Protein AF-A0A7S3HV98-F1 (afdb_monomer_lite)

Sequence (142 aa):
MVTKPSQLRPLWTFFYMINSANAVIFGLYARRRNRFRNDFTYNKYHFGVFMQMGAALGIAAAGKLGKPLIPGLLFLSSVCLVSFPAYLEGLAEVRDEPDRVIDEQGYMRRVGIYFMIAGWGILVFKRRGSIPFLPPKMQRLL

Foldseek 3Di:
DQADFAPCLVVLVVVLVVLLVVLVVQVVLLVVDDPPPPPPLSVQQVQLSVLSNLLSVLSNLLRSHRHSPQLNVLSVQLNVQRNVVSCVSNVVCSPDDDDDPDPPSVVSNVSSVVSSVVSVVVSCVRCVLVDPPRDPVSSPDD

Structure (mmCIF, N/CA/C/O backbone):
data_AF-A0A7S3HV98-F1
#
_entry.id   AF-A0A7S3HV98-F1
#
loop_
_atom_site.group_PDB
_atom_site.id
_atom_site.type_symbol
_atom_site.label_atom_id
_atom_site.label_alt_id
_atom_site.label_comp_id
_atom_site.label_asym_id
_atom_site.label_entity_id
_atom_site.label_seq_id
_atom_site.pdbx_PDB_ins_code
_atom_site.Cartn_x
_atom_site.Cartn_y
_atom_site.Cartn_z
_atom_site.occupancy
_atom_site.B_iso_or_equiv
_atom_site.auth_seq_id
_atom_site.auth_comp_id
_atom_site.auth_asym_id
_atom_site.auth_atom_id
_atom_site.pdbx_PDB_model_num
ATOM 1 N N . MET A 1 1 ? -22.454 -1.382 17.097 1.00 47.25 1 MET A N 1
ATOM 2 C CA . MET A 1 1 ? -21.513 -0.717 18.028 1.00 47.25 1 MET A CA 1
ATOM 3 C C . MET A 1 1 ? -20.812 0.418 17.302 1.00 47.25 1 MET A C 1
ATOM 5 O O . MET A 1 1 ? -20.093 0.155 16.346 1.00 47.25 1 MET A O 1
ATOM 9 N N . VAL A 1 2 ? -21.019 1.664 17.725 1.00 48.41 2 VAL A N 1
ATOM 10 C CA . VAL A 1 2 ? -20.231 2.804 17.234 1.00 48.41 2 VAL A CA 1
ATOM 11 C C . VAL A 1 2 ? -18.907 2.788 17.999 1.00 48.41 2 VAL A C 1
ATOM 13 O O . VAL A 1 2 ? -18.857 3.143 19.173 1.00 48.41 2 VAL A O 1
ATOM 16 N N . THR A 1 3 ? -17.839 2.279 17.384 1.00 58.19 3 THR A N 1
ATOM 17 C CA . THR A 1 3 ? -16.512 2.279 18.014 1.00 58.19 3 THR A CA 1
ATOM 18 C C . THR A 1 3 ? -16.025 3.717 18.150 1.00 58.19 3 THR A C 1
ATOM 20 O O . THR A 1 3 ? -15.938 4.418 17.140 1.00 58.19 3 THR A O 1
ATOM 23 N N . LYS A 1 4 ? -15.685 4.156 19.372 1.00 65.88 4 LYS A N 1
ATOM 24 C CA . LYS A 1 4 ? -15.016 5.449 19.579 1.00 65.88 4 LYS A CA 1
ATOM 25 C C . LYS A 1 4 ? -13.782 5.523 18.660 1.00 65.88 4 LYS A C 1
ATOM 27 O O . LYS A 1 4 ? -13.033 4.542 18.587 1.00 65.88 4 LYS A O 1
ATOM 32 N N . PRO A 1 5 ? -13.589 6.627 17.919 1.00 65.06 5 PRO A N 1
ATOM 33 C CA . PRO A 1 5 ? -12.468 6.755 16.997 1.00 65.06 5 PRO A CA 1
ATOM 34 C C . PRO A 1 5 ? -11.141 6.683 17.762 1.00 65.06 5 PRO A C 1
ATOM 36 O O . PRO A 1 5 ? -11.018 7.251 18.845 1.00 65.06 5 PRO A O 1
ATOM 39 N N . SER A 1 6 ? -10.158 5.965 17.210 1.00 78.19 6 SER A N 1
ATOM 40 C CA . SER A 1 6 ? -8.843 5.842 17.847 1.00 78.19 6 SER A CA 1
ATOM 41 C C . SER A 1 6 ? -8.128 7.192 17.941 1.00 78.19 6 SER A C 1
ATOM 43 O O . SER A 1 6 ? -8.245 8.029 17.044 1.00 78.19 6 SER A O 1
ATOM 45 N N . GLN A 1 7 ? -7.306 7.363 18.977 1.00 85.31 7 GLN A N 1
ATOM 46 C CA . GLN A 1 7 ? -6.387 8.503 19.087 1.00 85.31 7 GLN A CA 1
ATOM 47 C C . GLN A 1 7 ? -5.360 8.536 17.942 1.00 85.31 7 GLN A C 1
ATOM 49 O O . GLN A 1 7 ? -4.870 9.597 17.580 1.00 85.31 7 GLN A O 1
ATOM 54 N N . LEU A 1 8 ? -5.087 7.386 17.315 1.00 86.62 8 LEU A N 1
ATOM 55 C CA . LEU A 1 8 ? -4.181 7.260 16.171 1.00 86.62 8 LEU A CA 1
ATOM 56 C C . LEU A 1 8 ? -4.822 7.666 14.837 1.00 86.62 8 LEU A C 1
ATOM 58 O O . LEU A 1 8 ? -4.164 7.617 13.801 1.00 86.62 8 LEU A O 1
ATOM 62 N N . ARG A 1 9 ? -6.105 8.046 14.813 1.00 86.69 9 ARG A N 1
ATOM 63 C CA . ARG A 1 9 ? -6.804 8.406 13.574 1.00 86.69 9 ARG A CA 1
ATOM 64 C C . ARG A 1 9 ? -6.086 9.494 12.756 1.00 86.69 9 ARG A C 1
ATOM 66 O O . ARG A 1 9 ? -6.011 9.297 11.546 1.00 86.69 9 ARG A O 1
ATOM 73 N N . PRO A 1 10 ? -5.535 10.581 13.335 1.00 90.38 10 PRO A N 1
ATOM 74 C CA . PRO A 1 10 ? -4.783 11.575 12.564 1.00 90.38 10 PRO A CA 1
ATOM 75 C C . PRO A 1 10 ? -3.575 10.972 11.836 1.00 90.38 10 PRO A C 1
ATOM 77 O O . PRO A 1 10 ? -3.381 11.238 10.653 1.00 90.38 10 PRO A O 1
ATOM 80 N N . LEU A 1 11 ? -2.830 10.085 12.504 1.00 91.19 11 LEU A N 1
ATOM 81 C CA . LEU A 1 11 ? -1.691 9.375 11.919 1.00 91.19 11 LEU A CA 1
ATOM 82 C C . LEU A 1 11 ? -2.120 8.487 10.738 1.00 91.19 11 LEU A C 1
ATOM 84 O O . LEU A 1 11 ? -1.508 8.520 9.674 1.00 91.19 11 LEU A O 1
ATOM 88 N N . TRP A 1 12 ? -3.209 7.727 10.884 1.00 90.69 12 TRP A N 1
ATOM 89 C CA . TRP A 1 12 ? -3.725 6.896 9.789 1.00 90.69 12 TRP A CA 1
ATOM 90 C C . TRP A 1 12 ? -4.274 7.721 8.624 1.00 90.69 12 TRP A C 1
ATOM 92 O O . TRP A 1 12 ? -4.123 7.317 7.475 1.00 90.69 12 TRP A O 1
ATOM 102 N N . THR A 1 13 ? -4.873 8.884 8.894 1.00 89.62 13 THR A N 1
ATOM 103 C CA . THR A 1 13 ? -5.283 9.830 7.846 1.00 89.62 13 THR A CA 1
ATOM 104 C C . THR A 1 13 ? -4.072 10.347 7.075 1.00 89.62 13 THR A C 1
ATOM 106 O O . THR A 1 13 ? -4.107 10.373 5.848 1.00 89.62 13 THR A O 1
ATOM 109 N N . PHE A 1 14 ? -2.988 10.698 7.770 1.00 92.31 14 PHE A N 1
ATOM 110 C CA . PHE A 1 14 ? -1.737 11.110 7.139 1.00 92.31 14 PHE A CA 1
ATOM 111 C C . PHE A 1 14 ? -1.168 10.009 6.232 1.00 92.31 14 PHE A C 1
ATOM 113 O O . PHE A 1 14 ? -0.892 10.262 5.059 1.00 92.31 14 PHE A O 1
ATOM 120 N N . PHE A 1 15 ? -1.093 8.765 6.722 1.00 92.94 15 PHE A N 1
ATOM 121 C CA . PHE A 1 15 ? -0.653 7.633 5.902 1.00 92.94 15 PHE A CA 1
ATOM 122 C C . PHE A 1 15 ? -1.562 7.383 4.700 1.00 92.94 15 PHE A C 1
ATOM 124 O O . PHE A 1 15 ? -1.065 7.149 3.603 1.00 92.94 15 PHE A O 1
ATOM 131 N N . TYR A 1 16 ? -2.882 7.472 4.870 1.00 93.12 16 TYR A N 1
ATOM 132 C CA . TYR A 1 16 ? -3.828 7.388 3.759 1.00 93.12 16 TYR A CA 1
ATOM 133 C C . TYR A 1 16 ? -3.554 8.459 2.696 1.00 93.12 16 TYR A C 1
ATOM 135 O O . TYR A 1 16 ? -3.511 8.135 1.508 1.00 93.12 16 TYR A O 1
ATOM 143 N N . MET A 1 17 ? -3.355 9.713 3.108 1.00 92.94 17 MET A N 1
ATOM 144 C CA . MET A 1 17 ? -3.128 10.829 2.190 1.00 92.94 17 MET A CA 1
ATOM 145 C C . MET A 1 17 ? -1.837 10.654 1.397 1.00 92.94 17 MET A C 1
ATOM 147 O O . MET A 1 17 ? -1.874 10.735 0.172 1.00 92.94 17 MET A O 1
ATOM 151 N N . ILE A 1 18 ? -0.722 10.352 2.069 1.00 94.06 18 ILE A N 1
ATOM 152 C CA . ILE A 1 18 ? 0.559 10.113 1.392 1.00 94.06 18 ILE A CA 1
ATOM 153 C C . ILE A 1 18 ? 0.462 8.910 0.459 1.00 94.06 18 I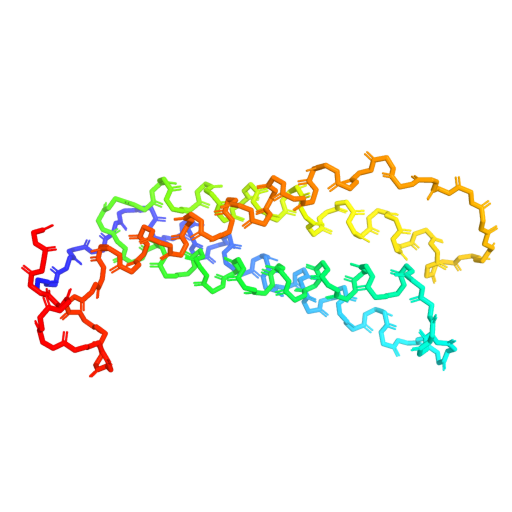LE A C 1
ATOM 155 O O . ILE A 1 18 ? 0.894 8.983 -0.689 1.00 94.06 18 ILE A O 1
ATOM 159 N N . ASN A 1 19 ? -0.141 7.812 0.919 1.00 92.75 19 ASN A N 1
ATOM 160 C CA . ASN A 1 19 ? -0.262 6.605 0.110 1.00 92.75 19 ASN A CA 1
ATOM 161 C C . ASN A 1 19 ? -1.115 6.842 -1.148 1.00 92.75 19 ASN A C 1
ATOM 163 O O . ASN A 1 19 ? -0.770 6.372 -2.230 1.00 92.75 19 ASN A O 1
ATOM 167 N N . SER A 1 20 ? -2.193 7.620 -1.019 1.00 91.00 20 SER A N 1
ATOM 168 C CA . SER A 1 20 ? -3.061 7.997 -2.141 1.00 91.00 20 SER A CA 1
ATOM 169 C C . SER A 1 20 ? -2.362 8.949 -3.108 1.00 91.00 20 SER A C 1
ATOM 171 O O . SER A 1 20 ? -2.426 8.743 -4.316 1.00 91.00 20 SER A O 1
ATOM 173 N N . ALA A 1 21 ? -1.663 9.965 -2.590 1.00 92.06 21 ALA A N 1
ATOM 174 C CA . ALA A 1 21 ? -0.906 10.908 -3.406 1.00 92.06 21 ALA A CA 1
ATOM 175 C C . ALA A 1 21 ? 0.173 10.187 -4.225 1.00 92.06 21 ALA A C 1
ATOM 177 O O . ALA A 1 21 ? 0.250 10.386 -5.435 1.00 92.06 21 ALA A O 1
ATOM 178 N N . ASN A 1 22 ? 0.932 9.283 -3.597 1.00 91.69 22 ASN A N 1
ATOM 179 C CA . ASN A 1 22 ? 1.939 8.475 -4.282 1.00 91.69 22 ASN A CA 1
ATOM 180 C C . ASN A 1 22 ? 1.321 7.612 -5.387 1.00 91.69 22 ASN A C 1
ATOM 182 O O . ASN A 1 22 ? 1.807 7.640 -6.515 1.00 91.69 22 ASN A O 1
ATOM 186 N N . ALA A 1 23 ? 0.224 6.902 -5.102 1.00 91.38 23 ALA A N 1
ATOM 187 C CA . ALA A 1 23 ? -0.447 6.076 -6.105 1.00 91.38 23 ALA A CA 1
ATOM 188 C C . ALA A 1 23 ? -0.927 6.902 -7.313 1.00 91.38 23 ALA A C 1
ATOM 190 O O . ALA A 1 23 ? -0.773 6.472 -8.455 1.00 91.38 23 ALA A O 1
ATOM 191 N N . VAL A 1 24 ? -1.461 8.108 -7.080 1.00 90.12 24 VAL A N 1
ATOM 192 C CA . VAL A 1 24 ? -1.882 9.022 -8.155 1.00 90.12 24 VAL A CA 1
ATOM 193 C C . VAL A 1 24 ? -0.685 9.517 -8.963 1.00 90.12 24 VAL A C 1
ATOM 195 O O . VAL A 1 24 ? -0.729 9.463 -10.190 1.00 90.12 24 VAL A O 1
ATOM 198 N N . ILE A 1 25 ? 0.388 9.968 -8.306 1.00 89.00 25 ILE A N 1
ATOM 199 C CA . ILE A 1 25 ? 1.595 10.465 -8.983 1.00 89.00 25 ILE A CA 1
ATOM 200 C C . ILE A 1 25 ? 2.196 9.370 -9.869 1.00 89.00 25 ILE A C 1
ATOM 202 O O . ILE A 1 25 ? 2.414 9.601 -11.058 1.00 89.00 25 ILE A O 1
ATOM 206 N N . PHE A 1 26 ? 2.404 8.170 -9.324 1.00 88.44 26 PHE A N 1
ATOM 207 C CA . PHE A 1 26 ? 2.962 7.044 -10.073 1.00 88.44 26 PHE A CA 1
ATOM 208 C C . PHE A 1 26 ? 2.018 6.569 -11.187 1.00 88.44 26 PHE A C 1
ATOM 210 O O . PHE A 1 26 ? 2.446 6.374 -12.324 1.00 88.44 26 PHE A O 1
ATOM 217 N N . GLY A 1 27 ? 0.710 6.498 -10.925 1.00 85.44 27 GLY A N 1
ATOM 218 C CA . GLY A 1 27 ? -0.283 6.178 -11.951 1.00 85.44 27 GLY A CA 1
ATOM 219 C C . GLY A 1 27 ? -0.294 7.170 -13.122 1.00 85.44 27 GLY A C 1
ATOM 220 O O . GLY A 1 27 ? -0.358 6.758 -14.281 1.00 85.44 27 GLY A O 1
ATOM 221 N N . LEU A 1 28 ? -0.191 8.475 -12.843 1.00 84.38 28 LEU A N 1
ATOM 222 C CA . LEU A 1 28 ? -0.112 9.519 -13.872 1.00 84.38 28 LEU A CA 1
ATOM 223 C C . LEU A 1 28 ? 1.228 9.510 -14.614 1.00 84.38 28 LEU A C 1
ATOM 225 O O . LEU A 1 28 ? 1.253 9.774 -15.817 1.00 84.38 28 LEU A O 1
ATOM 229 N N . TYR A 1 29 ? 2.326 9.204 -13.923 1.00 80.88 29 TYR A N 1
ATOM 230 C CA . TYR A 1 29 ? 3.654 9.121 -14.523 1.00 80.88 29 TYR A CA 1
ATOM 231 C C . TYR A 1 29 ? 3.713 8.030 -15.598 1.00 80.88 29 TYR A C 1
ATOM 233 O O . TYR A 1 29 ? 4.087 8.312 -16.738 1.00 80.88 29 TYR A O 1
ATOM 241 N N . ALA A 1 30 ? 3.227 6.823 -15.292 1.00 72.75 30 ALA A N 1
ATOM 242 C CA . ALA A 1 30 ? 3.181 5.728 -16.264 1.00 72.75 30 ALA A CA 1
ATOM 243 C C . ALA A 1 30 ? 2.230 5.987 -17.447 1.00 72.75 30 ALA A C 1
ATOM 245 O O . ALA A 1 30 ? 2.442 5.455 -18.535 1.00 72.75 30 ALA A O 1
ATOM 246 N N . ARG A 1 31 ? 1.219 6.854 -17.287 1.00 70.25 31 ARG A N 1
ATOM 247 C CA . ARG A 1 31 ? 0.287 7.216 -18.371 1.00 70.25 31 ARG A CA 1
ATOM 248 C C . ARG A 1 31 ? 0.954 7.980 -19.522 1.00 70.25 31 ARG A C 1
ATOM 250 O O . ARG A 1 31 ? 0.421 7.973 -20.626 1.00 70.25 31 ARG A O 1
ATOM 257 N N . ARG A 1 32 ? 2.100 8.641 -19.305 1.00 65.12 32 ARG A N 1
ATOM 258 C CA . ARG A 1 32 ? 2.786 9.439 -20.347 1.00 65.12 32 ARG A CA 1
ATOM 259 C C . ARG A 1 32 ? 3.436 8.604 -21.456 1.00 65.12 32 ARG A C 1
ATOM 261 O O . ARG A 1 32 ? 3.982 9.169 -22.399 1.00 65.12 32 ARG A O 1
ATOM 268 N N . ARG A 1 33 ? 3.396 7.277 -21.358 1.00 62.34 33 ARG A N 1
ATOM 269 C CA . ARG A 1 33 ? 4.103 6.364 -22.249 1.00 62.34 33 ARG A CA 1
ATOM 270 C C . ARG A 1 33 ? 3.104 5.569 -23.115 1.00 62.34 33 ARG A C 1
ATOM 272 O O . ARG A 1 33 ? 2.268 4.832 -22.608 1.00 62.34 33 ARG A O 1
ATOM 279 N N . ASN A 1 34 ? 3.201 5.711 -24.443 1.00 54.00 34 ASN A N 1
ATOM 280 C CA . ASN A 1 34 ? 2.189 5.234 -25.407 1.00 54.00 34 ASN A CA 1
ATOM 281 C C . ASN A 1 34 ? 2.373 3.782 -25.918 1.00 54.00 34 ASN A C 1
ATOM 283 O O . ASN A 1 34 ? 1.495 3.287 -26.621 1.00 54.00 34 ASN A O 1
ATOM 287 N N . ARG A 1 35 ? 3.478 3.080 -25.607 1.00 56.16 35 ARG A N 1
ATOM 288 C CA . ARG A 1 35 ? 3.843 1.782 -26.238 1.00 56.16 35 ARG A CA 1
ATOM 289 C C . ARG A 1 35 ? 3.603 0.502 -25.401 1.00 56.16 35 ARG A C 1
ATOM 291 O O . ARG A 1 35 ? 4.031 -0.567 -25.807 1.00 56.16 35 ARG A O 1
ATOM 298 N N . PHE A 1 36 ? 2.875 0.556 -24.285 1.00 56.31 36 PHE A N 1
ATOM 299 C CA . PHE A 1 36 ? 2.983 -0.472 -23.226 1.00 56.31 36 PHE A CA 1
ATOM 300 C C . PHE A 1 36 ? 1.914 -1.562 -23.168 1.00 56.31 36 PHE A C 1
ATOM 302 O O . PHE A 1 36 ? 1.952 -2.410 -22.279 1.00 56.31 36 PHE A O 1
ATOM 309 N N . ARG A 1 37 ? 0.941 -1.566 -24.081 1.00 53.38 37 ARG A N 1
ATOM 310 C CA . ARG A 1 37 ? -0.270 -2.391 -23.927 1.00 53.38 37 ARG A CA 1
ATOM 311 C C . ARG A 1 37 ? 0.003 -3.902 -23.777 1.00 53.38 37 ARG A C 1
ATOM 313 O O . ARG A 1 37 ? -0.846 -4.594 -23.227 1.00 53.38 37 ARG A O 1
ATOM 320 N N . ASN A 1 38 ? 1.174 -4.383 -24.205 1.00 56.78 38 ASN A N 1
ATOM 321 C CA . ASN A 1 38 ? 1.559 -5.796 -24.148 1.00 56.78 38 ASN A CA 1
ATOM 322 C C . ASN A 1 38 ? 2.793 -6.086 -23.271 1.00 56.78 38 ASN A C 1
ATOM 324 O O . ASN A 1 38 ? 3.276 -7.214 -23.290 1.00 56.78 38 ASN A O 1
ATOM 328 N N . ASP A 1 39 ? 3.309 -5.108 -22.519 1.00 66.06 39 ASP A N 1
ATOM 329 C CA . ASP A 1 39 ? 4.572 -5.269 -21.792 1.00 66.06 39 ASP A CA 1
ATOM 330 C C . ASP A 1 39 ? 4.360 -5.763 -20.348 1.00 66.06 39 ASP A C 1
ATOM 332 O O . ASP A 1 39 ? 3.507 -5.260 -19.603 1.00 66.06 39 ASP A O 1
ATOM 336 N N . PHE A 1 40 ? 5.124 -6.775 -19.935 1.00 67.44 40 PHE A N 1
ATOM 337 C CA . PHE A 1 40 ? 4.942 -7.452 -18.648 1.00 67.44 40 PHE A CA 1
ATOM 338 C C . PHE A 1 40 ? 5.254 -6.525 -17.470 1.00 67.44 40 PHE A C 1
ATOM 340 O O . PHE A 1 40 ? 4.522 -6.509 -16.474 1.00 67.44 40 PHE A O 1
ATOM 347 N N . THR A 1 41 ? 6.283 -5.691 -17.590 1.00 69.00 41 THR A N 1
ATOM 348 C CA . THR A 1 41 ? 6.664 -4.778 -16.512 1.00 69.00 41 THR A CA 1
ATOM 349 C C . THR A 1 41 ? 5.706 -3.601 -16.362 1.00 69.00 41 THR A C 1
ATOM 351 O O . THR A 1 41 ? 5.434 -3.158 -15.245 1.00 69.00 41 THR A O 1
ATOM 354 N N . TYR A 1 42 ? 5.081 -3.144 -17.446 1.00 69.94 42 TYR A N 1
ATOM 355 C CA . TYR A 1 42 ? 3.994 -2.171 -17.347 1.00 69.94 42 TYR A CA 1
ATOM 356 C C . TYR A 1 42 ? 2.805 -2.720 -16.561 1.00 69.94 42 TYR A C 1
ATOM 358 O O . TYR A 1 42 ? 2.273 -2.049 -15.672 1.00 69.94 42 TYR A O 1
ATOM 366 N N . ASN A 1 43 ? 2.437 -3.975 -16.827 1.00 76.50 43 ASN A N 1
ATOM 367 C CA . ASN A 1 43 ? 1.393 -4.659 -16.072 1.00 76.50 43 ASN A CA 1
ATOM 368 C C . ASN A 1 43 ? 1.780 -4.809 -14.596 1.00 76.50 43 ASN A C 1
ATOM 370 O O . ASN A 1 43 ? 0.958 -4.544 -13.719 1.00 76.50 43 ASN A O 1
ATOM 374 N N . LYS A 1 44 ? 3.042 -5.146 -14.301 1.00 79.44 44 LYS A N 1
ATOM 375 C CA . LYS A 1 44 ? 3.588 -5.171 -12.935 1.00 79.44 44 LYS A CA 1
ATOM 376 C C . LYS A 1 44 ? 3.485 -3.808 -12.245 1.00 79.44 44 LYS A C 1
ATOM 378 O O . LYS A 1 44 ? 3.059 -3.759 -11.092 1.00 79.44 44 LYS A O 1
ATOM 383 N N . TYR A 1 45 ? 3.847 -2.726 -12.932 1.00 84.69 45 TYR A N 1
ATOM 384 C CA . TYR A 1 45 ? 3.818 -1.364 -12.401 1.00 84.69 45 TYR A CA 1
ATOM 385 C C . TYR A 1 45 ? 2.394 -0.920 -12.063 1.00 84.69 45 TYR A C 1
ATOM 387 O O . TYR A 1 45 ? 2.113 -0.523 -10.931 1.00 84.69 45 TYR A O 1
ATOM 395 N N . HIS A 1 46 ? 1.467 -1.045 -13.016 1.00 86.50 46 HIS A N 1
ATOM 396 C CA . HIS A 1 46 ? 0.068 -0.685 -12.791 1.00 86.50 46 HIS A CA 1
ATOM 397 C C . HIS A 1 46 ? -0.595 -1.575 -11.748 1.00 86.50 46 HIS A C 1
ATOM 399 O O . HIS A 1 46 ? -1.367 -1.072 -10.935 1.00 86.50 46 HIS A O 1
ATOM 405 N N . PHE A 1 47 ? -0.251 -2.863 -11.701 1.00 87.50 47 PHE A N 1
ATOM 406 C CA . PHE A 1 47 ? -0.673 -3.735 -10.611 1.00 87.50 47 PHE A CA 1
ATOM 407 C C . PHE A 1 47 ? -0.208 -3.194 -9.251 1.00 87.50 47 PHE A C 1
ATOM 409 O O . PHE A 1 47 ? -1.008 -3.112 -8.321 1.00 87.50 47 PHE A O 1
ATOM 416 N N . GLY A 1 48 ? 1.042 -2.728 -9.149 1.00 90.38 48 GLY A N 1
ATOM 417 C CA . GLY A 1 48 ? 1.552 -2.025 -7.970 1.00 90.38 48 GLY A CA 1
ATOM 418 C C . GLY A 1 48 ? 0.714 -0.801 -7.581 1.00 90.38 48 GLY A C 1
ATOM 419 O O . GLY A 1 48 ? 0.357 -0.668 -6.406 1.00 90.38 48 GLY A O 1
ATOM 420 N N . VAL A 1 49 ? 0.331 0.031 -8.559 1.00 90.81 49 VAL A N 1
ATOM 421 C CA . VAL A 1 49 ? -0.555 1.198 -8.361 1.00 90.81 49 VAL A CA 1
ATOM 422 C C . VAL A 1 49 ? -1.927 0.780 -7.839 1.00 90.81 49 VAL A C 1
ATOM 424 O O . VAL A 1 49 ? -2.383 1.308 -6.822 1.00 90.81 49 VAL A O 1
ATOM 427 N N . PHE A 1 50 ? -2.574 -0.199 -8.474 1.00 91.50 50 PHE A N 1
ATOM 428 C CA . PHE A 1 50 ? -3.884 -0.691 -8.043 1.00 91.50 50 PHE A CA 1
ATOM 429 C C . PHE A 1 50 ? -3.845 -1.245 -6.615 1.00 91.50 50 PHE A C 1
ATOM 431 O O . PHE A 1 50 ? -4.713 -0.929 -5.798 1.00 91.50 50 PHE A O 1
ATOM 438 N N . MET A 1 51 ? -2.805 -2.011 -6.287 1.00 93.75 51 MET A N 1
ATOM 439 C CA . MET A 1 51 ? -2.595 -2.550 -4.944 1.00 93.75 51 MET A CA 1
ATOM 440 C C . MET A 1 51 ? -2.357 -1.438 -3.915 1.00 93.75 51 MET A C 1
ATOM 442 O O . MET A 1 51 ? -2.912 -1.491 -2.816 1.00 93.75 51 MET A O 1
ATOM 446 N N . GLN A 1 52 ? -1.617 -0.382 -4.277 1.00 94.94 52 GLN A N 1
ATOM 447 C CA . GLN A 1 52 ? -1.395 0.766 -3.397 1.00 94.94 52 GLN A CA 1
ATOM 448 C C . GLN A 1 52 ? -2.700 1.516 -3.104 1.00 94.94 52 GLN A C 1
ATOM 450 O O . GLN A 1 52 ? -2.954 1.878 -1.952 1.00 94.94 52 GLN A O 1
ATOM 455 N N . MET A 1 53 ? -3.554 1.705 -4.116 1.00 93.69 53 MET A N 1
ATOM 456 C CA . MET A 1 53 ? -4.881 2.310 -3.948 1.00 93.69 53 MET A CA 1
ATOM 457 C C . MET A 1 53 ? -5.782 1.452 -3.049 1.00 93.69 53 MET A C 1
ATOM 459 O O . MET A 1 53 ? -6.425 1.976 -2.137 1.00 93.69 53 MET A O 1
ATOM 463 N N . GLY A 1 54 ? -5.784 0.129 -3.246 1.00 93.31 54 GLY A N 1
ATOM 464 C CA . GLY A 1 54 ? -6.498 -0.810 -2.378 1.00 93.31 54 GLY A CA 1
ATOM 465 C C . GLY A 1 54 ? -6.037 -0.725 -0.919 1.00 93.31 54 GLY A C 1
ATOM 466 O O . GLY A 1 54 ? -6.863 -0.634 -0.005 1.00 93.31 54 GLY A O 1
ATOM 467 N N . ALA A 1 55 ? -4.723 -0.664 -0.691 1.00 94.81 55 ALA A N 1
ATOM 468 C CA . ALA A 1 55 ? -4.148 -0.480 0.637 1.00 94.81 55 ALA A CA 1
ATOM 469 C C . ALA A 1 55 ? -4.488 0.892 1.247 1.00 94.81 55 ALA A C 1
ATOM 471 O O . ALA A 1 55 ? -4.761 0.969 2.442 1.00 94.81 55 ALA A O 1
ATOM 472 N N . ALA A 1 56 ? -4.546 1.971 0.455 1.00 93.62 56 ALA A N 1
ATOM 473 C CA . ALA A 1 56 ? -4.942 3.298 0.935 1.00 93.62 56 ALA A CA 1
ATOM 474 C C . ALA A 1 56 ? -6.372 3.297 1.500 1.00 93.62 56 ALA A C 1
ATOM 476 O O . ALA A 1 56 ? -6.600 3.773 2.617 1.00 93.62 56 ALA A O 1
ATOM 477 N N . LEU A 1 57 ? -7.322 2.689 0.782 1.00 92.56 57 LEU A N 1
ATOM 478 C CA . LEU A 1 57 ? -8.694 2.512 1.270 1.00 92.56 57 LEU A CA 1
ATOM 479 C C . LEU A 1 57 ? -8.727 1.695 2.569 1.00 92.56 57 LEU A C 1
ATOM 481 O O . LEU A 1 57 ? -9.426 2.058 3.521 1.00 92.56 57 LEU A O 1
ATOM 485 N N . GLY A 1 58 ? -7.923 0.632 2.632 1.00 91.62 58 GLY A N 1
ATOM 486 C CA . GLY A 1 58 ? -7.736 -0.184 3.826 1.00 91.62 58 GLY A CA 1
ATOM 487 C C . GLY A 1 58 ? -7.212 0.608 5.029 1.00 91.62 58 GLY A C 1
ATOM 488 O O . GLY A 1 58 ? -7.770 0.506 6.122 1.00 91.62 58 GLY A O 1
ATOM 489 N N . ILE A 1 59 ? -6.200 1.459 4.836 1.00 92.94 59 ILE A N 1
ATOM 490 C CA . ILE A 1 59 ? -5.613 2.327 5.872 1.00 92.94 59 ILE A CA 1
ATOM 491 C C . ILE A 1 59 ? -6.647 3.329 6.401 1.00 92.94 59 ILE A C 1
ATOM 493 O O . ILE A 1 59 ? -6.842 3.447 7.617 1.00 92.94 59 ILE A O 1
ATOM 497 N N . ALA A 1 60 ? -7.369 4.008 5.505 1.00 91.19 60 ALA A N 1
ATOM 498 C CA . ALA A 1 60 ? -8.427 4.942 5.886 1.00 91.19 60 ALA A CA 1
ATOM 499 C C . ALA A 1 60 ? -9.542 4.242 6.678 1.00 91.19 60 ALA A C 1
ATOM 501 O O . ALA A 1 60 ? -10.076 4.776 7.659 1.00 91.19 60 ALA A O 1
ATOM 502 N N . ALA A 1 61 ? -9.894 3.019 6.276 1.00 89.38 61 ALA A N 1
ATOM 503 C CA . ALA A 1 61 ? -10.842 2.199 7.003 1.00 89.38 61 ALA A CA 1
ATOM 504 C C . ALA A 1 61 ? -10.286 1.785 8.374 1.00 89.38 61 ALA A C 1
ATOM 506 O O . ALA A 1 61 ? -10.990 1.962 9.371 1.00 89.38 61 ALA A O 1
ATOM 507 N N . ALA A 1 62 ? -9.039 1.319 8.461 1.00 89.44 62 ALA A N 1
ATOM 508 C CA . ALA A 1 62 ? -8.392 0.914 9.706 1.00 89.44 62 ALA A CA 1
ATOM 509 C C . ALA A 1 62 ? -8.401 2.040 10.748 1.00 89.44 62 ALA A C 1
ATOM 511 O O . ALA A 1 62 ? -8.778 1.793 11.892 1.00 89.44 62 ALA A O 1
ATOM 512 N N . GLY A 1 63 ? -8.122 3.286 10.348 1.00 86.62 63 GLY A N 1
ATOM 513 C CA . GLY A 1 63 ? -8.083 4.448 11.247 1.00 86.62 63 GLY A CA 1
ATOM 514 C C . GLY A 1 63 ? -9.385 4.747 12.007 1.00 86.62 63 GLY A C 1
ATOM 515 O O . GLY A 1 63 ? -9.339 5.365 13.073 1.00 86.62 63 GLY A O 1
ATOM 516 N N . LYS A 1 64 ? -10.547 4.277 11.520 1.00 85.44 64 LYS A N 1
ATOM 517 C CA . LYS A 1 64 ? -11.835 4.408 12.243 1.00 85.44 64 LYS A CA 1
ATOM 518 C C . LYS A 1 64 ? -12.160 3.226 13.170 1.00 85.44 64 LYS A C 1
ATOM 520 O O . LYS A 1 64 ? -13.265 3.158 13.694 1.00 85.44 64 LYS A O 1
ATOM 525 N N . LEU A 1 65 ? -11.253 2.264 13.346 1.00 84.75 65 LEU A N 1
ATOM 526 C CA . LEU A 1 65 ? -11.385 1.211 14.359 1.00 84.75 65 LEU A CA 1
ATOM 527 C C . LEU A 1 65 ? -10.843 1.684 15.710 1.00 84.75 65 LEU A C 1
ATOM 529 O O . LEU A 1 65 ? -9.915 2.485 15.755 1.00 84.75 65 LEU A O 1
ATOM 533 N N . GLY A 1 66 ? -11.352 1.116 16.808 1.00 82.88 66 GLY A N 1
ATOM 534 C CA . GLY A 1 66 ? -10.787 1.356 18.143 1.00 82.88 66 GLY A CA 1
ATOM 535 C C . GLY A 1 66 ? -9.357 0.815 18.302 1.00 82.88 66 GLY A C 1
ATOM 536 O O . GLY A 1 66 ? -8.542 1.421 18.986 1.00 82.88 66 GLY A O 1
ATOM 537 N N . LYS A 1 67 ? -9.027 -0.294 17.620 1.00 85.44 67 LYS A N 1
ATOM 538 C CA . LYS A 1 67 ? -7.677 -0.891 17.567 1.00 85.44 67 LYS A CA 1
ATOM 539 C C . LYS A 1 67 ? -7.188 -0.957 16.110 1.00 85.44 67 LYS A C 1
ATOM 541 O O . LYS A 1 67 ? -7.370 -2.003 15.474 1.00 85.44 67 LYS A O 1
ATOM 546 N N . PRO A 1 68 ? -6.631 0.143 15.569 1.00 88.50 68 PRO A N 1
ATOM 547 C CA . PRO A 1 68 ? -6.305 0.274 14.146 1.00 88.50 68 PRO A CA 1
ATOM 548 C C . PRO A 1 68 ? -4.938 -0.317 13.765 1.00 88.50 68 PRO A C 1
ATOM 550 O O . PRO A 1 68 ? -4.684 -0.525 12.585 1.00 88.50 68 PRO A O 1
ATOM 553 N N . LEU A 1 69 ? -4.072 -0.597 14.747 1.00 90.75 69 LEU A N 1
ATOM 554 C CA . LEU A 1 69 ? -2.650 -0.870 14.525 1.00 90.75 69 LEU A CA 1
ATOM 555 C C . LEU A 1 69 ? -2.391 -2.091 13.637 1.00 90.75 69 LEU A C 1
ATOM 557 O O . LEU A 1 69 ? -1.727 -1.969 12.619 1.00 90.75 69 LEU A O 1
ATOM 561 N N . ILE A 1 70 ? -2.974 -3.242 13.979 1.00 90.94 70 ILE A N 1
ATOM 562 C CA . ILE A 1 70 ? -2.787 -4.492 13.226 1.00 90.94 70 ILE A CA 1
ATOM 563 C C . ILE A 1 70 ? -3.241 -4.355 11.760 1.00 90.94 70 ILE A C 1
ATOM 565 O O . ILE A 1 70 ? -2.414 -4.571 10.878 1.00 90.94 70 ILE A O 1
ATOM 569 N N . PRO A 1 71 ? -4.502 -3.978 11.450 1.00 91.12 71 PRO A N 1
ATOM 570 C CA . PRO A 1 71 ? -4.911 -3.843 10.053 1.00 91.12 71 PRO A CA 1
ATOM 571 C C . PRO A 1 71 ? -4.129 -2.741 9.329 1.00 91.12 71 PRO A C 1
ATOM 573 O O . PRO A 1 71 ? -3.775 -2.920 8.171 1.00 91.12 71 PRO A O 1
ATOM 576 N N . GLY A 1 72 ? -3.808 -1.634 10.006 1.00 91.12 72 GLY A N 1
ATOM 577 C CA . GLY A 1 72 ? -3.013 -0.557 9.422 1.00 91.12 72 GLY A CA 1
ATOM 578 C C . GLY A 1 72 ? -1.599 -0.995 9.028 1.00 91.12 72 GLY A C 1
ATOM 579 O O . GLY A 1 72 ? -1.171 -0.708 7.914 1.00 91.12 72 GLY A O 1
ATOM 580 N N . LEU A 1 73 ? -0.903 -1.744 9.892 1.00 94.31 73 LEU A N 1
ATOM 581 C CA . LEU A 1 73 ? 0.420 -2.296 9.586 1.00 94.31 73 LEU A CA 1
ATOM 582 C C . LEU A 1 73 ? 0.369 -3.293 8.429 1.00 94.31 73 LEU A C 1
ATOM 584 O O . LEU A 1 73 ? 1.217 -3.221 7.554 1.00 94.31 73 LEU A O 1
ATOM 588 N N . LEU A 1 74 ? -0.646 -4.157 8.362 1.00 95.44 74 LEU A N 1
ATOM 589 C CA . LEU A 1 74 ? -0.801 -5.103 7.251 1.00 95.44 74 LEU A CA 1
ATOM 590 C C . LEU A 1 74 ? -0.966 -4.394 5.899 1.00 95.44 74 LEU A C 1
ATOM 592 O O . LEU A 1 74 ? -0.356 -4.799 4.909 1.00 95.44 74 LEU A O 1
ATOM 596 N N . PHE A 1 75 ? -1.734 -3.302 5.849 1.00 96.50 75 PHE A N 1
ATOM 597 C CA . PHE A 1 75 ? -1.847 -2.508 4.625 1.00 96.50 75 PHE A CA 1
ATOM 598 C C . PHE A 1 75 ? -0.546 -1.783 4.273 1.00 96.50 75 PHE A C 1
ATOM 600 O O . PHE A 1 75 ? -0.166 -1.775 3.106 1.00 96.50 75 PHE A O 1
ATOM 607 N N . LEU A 1 76 ? 0.172 -1.226 5.254 1.00 94.88 76 LEU A N 1
ATOM 608 C CA . LEU A 1 76 ? 1.486 -0.621 5.010 1.00 94.88 76 LEU A CA 1
ATOM 609 C C . LEU A 1 76 ? 2.503 -1.662 4.515 1.00 94.88 76 LEU A C 1
ATOM 611 O O . LEU A 1 76 ? 3.195 -1.420 3.530 1.00 94.88 76 LEU A O 1
ATOM 615 N N . SER A 1 77 ? 2.537 -2.850 5.121 1.00 94.62 77 SER A N 1
ATOM 616 C CA . SER A 1 77 ? 3.371 -3.970 4.675 1.00 94.62 77 SER A CA 1
ATOM 617 C C . SER A 1 77 ? 3.019 -4.411 3.255 1.00 94.62 77 SER A C 1
ATOM 619 O O . SER A 1 77 ? 3.922 -4.685 2.469 1.00 94.62 77 SER A O 1
ATOM 621 N N . SER A 1 78 ? 1.734 -4.421 2.884 1.00 94.44 78 SER A N 1
ATOM 622 C CA . SER A 1 78 ? 1.325 -4.673 1.498 1.00 94.44 78 SER A CA 1
ATOM 623 C C . SER A 1 78 ? 1.881 -3.627 0.530 1.00 94.44 78 SER A C 1
ATOM 625 O O . SER A 1 78 ? 2.299 -3.995 -0.565 1.00 94.44 78 SER A O 1
ATOM 627 N N . VAL A 1 79 ? 1.899 -2.343 0.893 1.00 93.75 79 VAL A N 1
ATOM 628 C CA . VAL A 1 79 ? 2.482 -1.300 0.031 1.00 93.75 79 VAL A CA 1
ATOM 629 C C . VAL A 1 79 ? 3.982 -1.535 -0.143 1.00 93.75 79 VAL A C 1
ATOM 631 O O . VAL A 1 79 ? 4.474 -1.539 -1.271 1.00 93.75 79 VAL A O 1
ATOM 634 N N . CYS A 1 80 ? 4.699 -1.795 0.951 1.00 93.31 80 CYS A N 1
ATOM 635 C CA . CYS A 1 80 ? 6.145 -2.011 0.923 1.00 93.31 80 CYS A CA 1
ATOM 636 C C . CYS A 1 80 ? 6.559 -3.275 0.159 1.00 93.31 80 CYS A C 1
ATOM 638 O O . CYS A 1 80 ? 7.626 -3.289 -0.438 1.00 93.31 80 CYS A O 1
ATOM 640 N N . LEU A 1 81 ? 5.743 -4.332 0.180 1.00 91.81 81 LEU A N 1
ATOM 641 C CA . LEU A 1 81 ? 6.100 -5.631 -0.405 1.00 91.81 81 LEU A CA 1
ATOM 642 C C . LEU A 1 81 ? 5.502 -5.880 -1.794 1.00 91.81 81 LEU A C 1
ATOM 644 O O . LEU A 1 81 ? 5.953 -6.788 -2.485 1.00 91.81 81 LEU A O 1
ATOM 648 N N . VAL A 1 82 ? 4.503 -5.097 -2.219 1.00 89.62 82 VAL A N 1
ATOM 649 C CA . VAL A 1 82 ? 3.915 -5.206 -3.567 1.00 89.62 82 VAL A CA 1
ATOM 650 C C . VAL A 1 82 ? 4.211 -3.973 -4.402 1.00 89.62 82 VAL A C 1
ATOM 652 O O . VAL A 1 82 ? 4.816 -4.074 -5.467 1.00 89.62 82 VAL A O 1
ATOM 655 N N . SER A 1 83 ? 3.759 -2.811 -3.936 1.00 91.06 83 SER A N 1
ATOM 656 C CA . SER A 1 83 ? 3.760 -1.588 -4.734 1.00 91.06 83 SER A CA 1
ATOM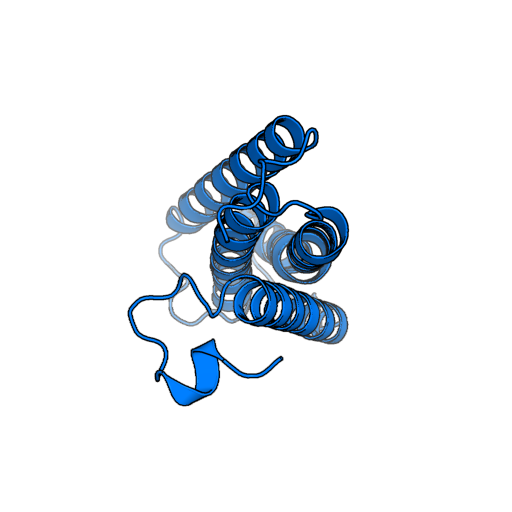 657 C C . SER A 1 83 ? 5.162 -1.018 -4.894 1.00 91.06 83 SER A C 1
ATOM 659 O O . SER A 1 83 ? 5.548 -0.671 -6.001 1.00 91.06 83 SER A O 1
ATOM 661 N N . PHE A 1 84 ? 5.949 -0.972 -3.818 1.00 88.56 84 PHE A N 1
ATOM 662 C CA . PHE A 1 84 ? 7.304 -0.425 -3.876 1.00 88.56 84 PHE A CA 1
ATOM 663 C C . PHE A 1 84 ? 8.242 -1.229 -4.808 1.00 88.56 84 PHE A C 1
ATOM 665 O O . PHE A 1 84 ? 8.781 -0.624 -5.734 1.00 88.56 84 PHE A O 1
ATOM 672 N N . PRO A 1 85 ? 8.351 -2.568 -4.682 1.00 86.00 85 PRO A N 1
ATOM 673 C CA . PRO A 1 85 ? 8.928 -3.465 -5.689 1.00 86.00 85 PRO A CA 1
ATOM 674 C C . PRO A 1 85 ? 8.513 -3.174 -7.130 1.00 86.00 85 PRO A C 1
ATOM 676 O O . PRO A 1 85 ? 9.351 -2.986 -8.010 1.00 86.00 85 PRO A O 1
ATOM 679 N N . ALA A 1 86 ? 7.201 -3.084 -7.366 1.00 85.12 86 ALA A N 1
ATOM 680 C CA . ALA A 1 86 ? 6.651 -2.825 -8.688 1.00 85.12 86 ALA A CA 1
ATOM 681 C C . ALA A 1 86 ? 7.081 -1.470 -9.258 1.00 85.12 86 ALA A C 1
ATOM 683 O O . ALA A 1 86 ? 7.279 -1.354 -10.467 1.00 85.12 86 ALA A O 1
ATOM 684 N N . TYR A 1 87 ? 7.254 -0.463 -8.404 1.00 86.50 87 TYR A N 1
ATOM 685 C CA . TYR A 1 87 ? 7.764 0.836 -8.821 1.00 86.50 87 TYR A CA 1
ATOM 686 C C . TYR A 1 87 ? 9.258 0.819 -9.067 1.00 86.50 87 TYR A C 1
ATOM 688 O O . TYR A 1 87 ? 9.685 1.444 -10.022 1.00 86.50 87 TYR A O 1
ATOM 696 N N . LEU A 1 88 ? 10.053 0.115 -8.265 1.00 82.88 88 LEU A N 1
ATOM 697 C CA . LEU A 1 88 ? 11.489 0.016 -8.523 1.00 82.88 88 LEU A CA 1
ATOM 698 C C . LEU A 1 88 ? 11.766 -0.639 -9.879 1.00 82.88 88 LEU A C 1
ATOM 700 O O . LEU A 1 88 ? 12.529 -0.087 -10.668 1.00 82.88 88 LEU A O 1
ATOM 704 N N . GLU A 1 89 ? 11.089 -1.753 -10.168 1.00 75.75 89 GLU A N 1
ATOM 705 C CA . GLU A 1 89 ? 11.183 -2.423 -11.470 1.00 75.75 89 GLU A CA 1
ATOM 706 C C . GLU A 1 89 ? 10.658 -1.512 -12.592 1.00 75.75 89 GLU A C 1
ATOM 708 O O . GLU A 1 89 ? 11.363 -1.226 -13.556 1.00 75.75 89 GLU A O 1
ATOM 713 N N . GLY A 1 90 ? 9.440 -0.979 -12.456 1.00 74.31 90 GLY A N 1
ATOM 714 C CA . GLY A 1 90 ? 8.824 -0.233 -13.550 1.00 74.31 90 GLY A CA 1
ATOM 715 C C . GLY A 1 90 ? 9.315 1.204 -13.729 1.00 74.31 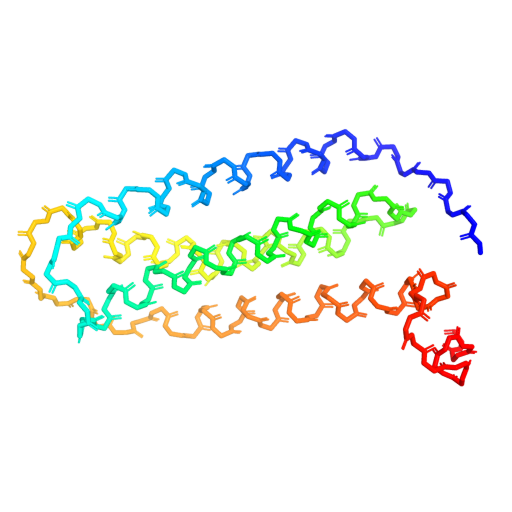90 GLY A C 1
ATOM 716 O O . GLY A 1 90 ? 9.210 1.715 -14.833 1.00 74.31 90 GLY A O 1
ATOM 717 N N . LEU A 1 91 ? 9.873 1.883 -12.720 1.00 77.38 91 LEU A N 1
ATOM 718 C CA . LEU A 1 91 ? 10.427 3.237 -12.890 1.00 77.38 91 LEU A CA 1
ATOM 719 C C . LEU A 1 91 ? 11.704 3.222 -13.721 1.00 77.38 91 LEU A C 1
ATOM 721 O O . LEU A 1 91 ? 11.865 4.096 -14.568 1.00 77.38 91 LEU A O 1
ATOM 725 N N . ALA A 1 92 ? 12.594 2.254 -13.487 1.00 69.81 92 ALA A N 1
ATOM 726 C CA . ALA A 1 92 ? 13.804 2.096 -14.290 1.00 69.81 92 ALA A CA 1
ATOM 727 C C . ALA A 1 92 ? 13.441 1.862 -15.763 1.00 69.81 92 ALA A C 1
ATOM 729 O O . ALA A 1 92 ? 13.993 2.491 -16.664 1.00 69.81 92 ALA A O 1
ATOM 730 N N . GLU A 1 93 ? 12.427 1.037 -16.002 1.00 65.62 93 GLU A N 1
ATOM 731 C CA . GLU A 1 93 ? 11.978 0.729 -17.353 1.00 65.62 93 GLU A CA 1
ATOM 732 C C . GLU A 1 93 ? 11.195 1.870 -18.005 1.00 65.62 93 GLU A C 1
ATOM 734 O O . GLU A 1 93 ? 11.431 2.159 -19.177 1.00 65.62 93 GLU A O 1
ATOM 739 N N . VAL A 1 94 ? 10.330 2.572 -17.255 1.00 66.81 94 VAL A N 1
ATOM 740 C CA . VAL A 1 94 ? 9.632 3.805 -17.684 1.00 66.81 94 VAL A CA 1
ATOM 741 C C . VAL A 1 94 ? 10.615 4.959 -17.937 1.00 66.81 94 VAL A C 1
ATOM 743 O O . VAL A 1 94 ? 10.267 5.937 -18.608 1.00 66.81 94 VAL A O 1
ATOM 746 N N . ARG A 1 95 ? 11.862 4.832 -17.485 1.00 68.56 95 ARG A N 1
ATOM 747 C CA . ARG A 1 95 ? 12.933 5.774 -17.785 1.00 68.56 95 ARG A CA 1
ATOM 748 C C . ARG A 1 95 ? 13.628 5.461 -19.120 1.00 68.56 95 ARG A C 1
ATOM 750 O O . ARG A 1 95 ? 13.509 6.311 -19.993 1.00 68.56 95 ARG A O 1
ATOM 757 N N . ASP A 1 96 ? 14.202 4.266 -19.350 1.00 59.22 96 ASP A N 1
ATOM 758 C CA . ASP A 1 96 ? 15.268 4.140 -20.384 1.00 59.22 96 ASP A CA 1
ATOM 759 C C . ASP A 1 96 ? 15.245 2.971 -21.439 1.00 59.22 96 ASP A C 1
ATOM 761 O O . ASP A 1 96 ? 15.960 3.115 -22.419 1.00 59.22 96 ASP A O 1
ATOM 765 N N . GLU A 1 97 ? 14.416 1.903 -21.380 1.00 51.25 97 GLU A N 1
ATOM 766 C CA . GLU A 1 97 ? 14.455 0.681 -22.278 1.00 51.25 97 GLU A CA 1
ATOM 767 C C . GLU A 1 97 ? 15.785 -0.160 -22.255 1.00 51.25 97 GLU A C 1
ATOM 769 O O . GLU A 1 97 ? 16.866 0.394 -22.082 1.00 51.25 97 GLU A O 1
ATOM 774 N N . PRO A 1 98 ? 15.783 -1.498 -22.491 1.00 54.09 98 PRO A N 1
ATOM 775 C CA . PRO A 1 98 ? 15.238 -2.562 -21.641 1.00 54.09 98 PRO A CA 1
ATOM 776 C C . PRO A 1 98 ? 16.276 -3.659 -21.250 1.00 54.09 98 PRO A C 1
ATOM 778 O O . PRO A 1 98 ? 17.439 -3.641 -21.645 1.00 54.09 98 PRO A O 1
ATOM 781 N N . ASP A 1 99 ? 15.775 -4.652 -20.508 1.00 47.75 99 ASP A N 1
ATOM 782 C CA . ASP A 1 99 ? 16.300 -6.006 -20.250 1.00 47.75 99 ASP A CA 1
ATOM 783 C C . ASP A 1 99 ? 17.394 -6.211 -19.186 1.00 47.75 99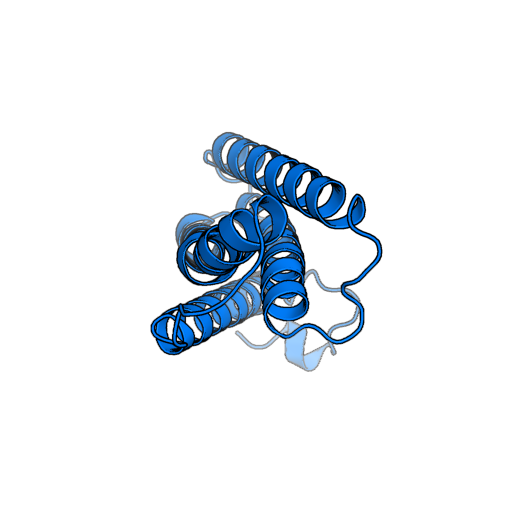 ASP A C 1
ATOM 785 O O . ASP A 1 99 ? 18.582 -6.002 -19.429 1.00 47.75 99 ASP A O 1
ATOM 789 N N . ARG A 1 100 ? 16.965 -6.769 -18.031 1.00 47.12 100 ARG A N 1
ATOM 790 C CA . ARG A 1 100 ? 17.562 -7.941 -17.325 1.00 47.12 100 ARG A CA 1
ATOM 791 C C . ARG A 1 100 ? 17.109 -8.147 -15.870 1.00 47.12 100 ARG A C 1
ATOM 793 O O . ARG A 1 100 ? 17.724 -8.947 -15.168 1.00 47.12 100 ARG A O 1
ATOM 800 N N . VAL A 1 101 ? 16.052 -7.503 -15.373 1.00 53.38 101 VAL A N 1
ATOM 801 C CA . VAL A 1 101 ? 15.608 -7.794 -13.996 1.00 53.38 101 VAL A CA 1
ATOM 802 C C . VAL A 1 101 ? 14.689 -9.015 -13.995 1.00 53.38 101 VAL A C 1
ATOM 804 O O . VAL A 1 101 ? 13.471 -8.934 -14.144 1.00 53.38 101 VAL A O 1
ATOM 807 N N . ILE A 1 102 ? 15.336 -10.173 -13.871 1.00 53.59 102 ILE A N 1
ATOM 808 C CA . ILE A 1 102 ? 14.727 -11.467 -13.565 1.00 53.59 102 ILE A CA 1
ATOM 809 C C . ILE A 1 102 ? 13.843 -11.308 -12.319 1.00 53.59 102 ILE A C 1
ATOM 811 O O . ILE A 1 102 ? 14.128 -10.507 -11.433 1.00 53.59 102 ILE A O 1
ATOM 815 N N . ASP A 1 103 ? 12.748 -12.064 -12.293 1.00 57.34 103 ASP A N 1
ATOM 816 C CA . ASP A 1 103 ? 11.615 -12.032 -11.361 1.00 57.34 103 ASP A CA 1
ATOM 817 C C . ASP A 1 103 ? 11.955 -12.362 -9.884 1.00 57.34 103 ASP A C 1
ATOM 819 O O . ASP A 1 103 ? 11.263 -13.136 -9.226 1.00 57.34 103 ASP A O 1
ATOM 823 N N . GLU A 1 104 ? 13.017 -11.783 -9.322 1.00 61.94 104 GLU A N 1
ATOM 824 C CA . GLU A 1 104 ? 13.501 -12.067 -7.964 1.00 61.94 104 GLU A CA 1
ATOM 825 C C . GLU A 1 104 ? 12.497 -11.637 -6.882 1.00 61.94 104 GLU A C 1
ATOM 827 O O . GLU A 1 104 ? 12.440 -12.218 -5.797 1.00 61.94 104 GLU A O 1
ATOM 832 N N . GLN A 1 105 ? 11.641 -10.652 -7.175 1.00 68.44 105 GLN A N 1
ATOM 833 C CA . GLN A 1 105 ? 10.703 -10.087 -6.197 1.00 68.44 105 GLN A CA 1
ATOM 834 C C . GLN A 1 105 ? 9.307 -10.729 -6.226 1.00 68.44 105 GLN A C 1
ATOM 836 O O . GLN A 1 105 ? 8.424 -10.331 -5.457 1.00 68.44 105 GLN A O 1
ATOM 841 N N . GLY A 1 106 ? 9.087 -11.760 -7.053 1.00 70.19 106 GLY A N 1
ATOM 842 C CA . GLY A 1 106 ? 7.799 -12.454 -7.156 1.00 70.19 106 GLY A CA 1
ATOM 843 C C . GLY A 1 106 ? 7.289 -12.993 -5.812 1.00 70.19 106 GLY A C 1
ATOM 844 O O . GLY A 1 106 ? 6.093 -12.908 -5.515 1.00 70.19 106 GLY A O 1
ATOM 845 N N . TYR A 1 107 ? 8.190 -13.476 -4.950 1.00 78.19 107 TYR A N 1
ATOM 846 C CA . TYR A 1 107 ? 7.840 -13.945 -3.606 1.00 78.19 107 TYR A CA 1
ATOM 847 C C . TYR A 1 107 ? 7.363 -12.806 -2.691 1.00 78.19 107 TYR A C 1
ATOM 849 O O . TYR A 1 107 ? 6.315 -12.927 -2.053 1.00 78.19 107 TYR A O 1
ATOM 857 N N . MET A 1 108 ? 8.073 -11.671 -2.673 1.00 82.56 108 MET A N 1
ATOM 858 C CA . MET A 1 108 ? 7.705 -10.506 -1.855 1.00 82.56 108 MET A CA 1
ATOM 859 C C . MET A 1 108 ? 6.318 -9.978 -2.230 1.00 82.56 108 MET A C 1
ATOM 861 O O . MET A 1 108 ? 5.489 -9.736 -1.352 1.00 82.56 108 MET A O 1
ATOM 865 N N . ARG A 1 109 ? 6.015 -9.917 -3.533 1.00 82.06 109 ARG A N 1
ATOM 866 C CA . ARG A 1 109 ? 4.702 -9.484 -4.033 1.00 82.06 109 ARG A CA 1
ATOM 867 C C . ARG A 1 109 ? 3.571 -10.388 -3.553 1.00 82.06 109 ARG A C 1
ATOM 869 O O . ARG A 1 109 ? 2.527 -9.891 -3.136 1.00 82.06 109 ARG A O 1
ATOM 876 N N . ARG A 1 110 ? 3.768 -11.711 -3.558 1.00 83.88 110 ARG A N 1
ATOM 877 C CA . ARG A 1 110 ? 2.774 -12.667 -3.033 1.00 83.88 110 ARG A CA 1
ATOM 878 C C . ARG A 1 110 ? 2.534 -12.454 -1.542 1.00 83.88 110 ARG A C 1
ATOM 880 O O . ARG A 1 110 ? 1.384 -12.364 -1.120 1.00 83.88 110 ARG A O 1
ATOM 887 N N . VAL A 1 111 ? 3.605 -12.304 -0.762 1.00 88.38 111 VAL A N 1
ATOM 888 C CA . VAL A 1 111 ? 3.513 -12.017 0.677 1.00 88.38 111 VAL A CA 1
ATOM 889 C C . VAL A 1 111 ? 2.754 -10.712 0.928 1.00 88.38 111 VAL A C 1
ATOM 891 O O . V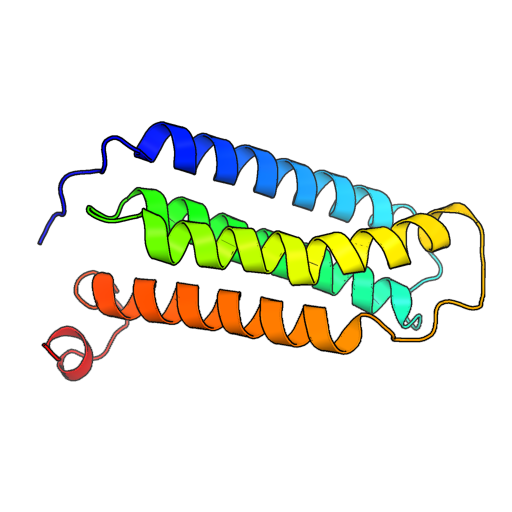AL A 1 111 ? 1.848 -10.667 1.760 1.00 88.38 111 VAL A O 1
ATOM 894 N N . GLY A 1 112 ? 3.053 -9.662 0.166 1.00 87.94 112 GLY A N 1
ATOM 895 C CA . GLY A 1 112 ? 2.346 -8.394 0.275 1.00 87.94 112 GLY A CA 1
ATOM 896 C C . GLY A 1 112 ? 0.858 -8.491 -0.092 1.00 87.94 112 GLY A C 1
ATOM 897 O O . GLY A 1 112 ? 0.027 -7.924 0.618 1.00 87.94 112 GLY A O 1
ATOM 898 N N . ILE A 1 113 ? 0.490 -9.270 -1.119 1.00 90.06 113 ILE A N 1
ATOM 899 C CA . ILE A 1 113 ? -0.918 -9.562 -1.443 1.00 90.06 113 ILE A CA 1
ATOM 900 C C . ILE A 1 113 ? -1.608 -10.250 -0.260 1.00 90.06 113 ILE A C 1
ATOM 902 O O . ILE A 1 113 ? -2.715 -9.857 0.115 1.00 90.06 113 ILE A O 1
ATOM 906 N N . TYR A 1 114 ? -0.962 -11.237 0.366 1.00 92.88 114 TYR A N 1
ATOM 907 C CA . TYR A 1 114 ? -1.530 -11.909 1.535 1.00 92.88 114 TYR A CA 1
ATOM 908 C C . TYR A 1 114 ? -1.745 -10.951 2.704 1.00 92.88 114 TYR A C 1
ATOM 910 O O . TYR A 1 114 ? -2.789 -11.022 3.351 1.00 92.88 114 TYR A O 1
ATOM 918 N N . PHE A 1 115 ? -0.835 -10.004 2.938 1.00 92.38 115 PHE A N 1
ATOM 919 C CA . PHE A 1 115 ? -1.054 -8.969 3.946 1.00 92.38 115 PHE A CA 1
ATOM 920 C C . PHE A 1 115 ? -2.226 -8.048 3.605 1.00 92.38 115 PHE A C 1
ATOM 922 O O . PHE A 1 115 ? -3.011 -7.720 4.496 1.00 92.38 115 PHE A O 1
ATOM 929 N N . MET A 1 116 ? -2.416 -7.692 2.332 1.00 92.38 116 MET A N 1
ATOM 930 C CA . MET A 1 116 ? -3.592 -6.929 1.909 1.00 92.38 116 MET A CA 1
ATOM 931 C C . MET A 1 116 ? -4.890 -7.694 2.190 1.00 92.38 116 MET A C 1
ATOM 933 O O . MET A 1 116 ? -5.817 -7.145 2.788 1.00 92.38 116 MET A O 1
ATOM 937 N N . ILE A 1 117 ? -4.950 -8.965 1.783 1.00 92.50 117 ILE A N 1
ATOM 938 C CA . ILE A 1 117 ? -6.121 -9.830 1.976 1.00 92.50 117 ILE A CA 1
ATOM 939 C C . ILE A 1 117 ? -6.393 -10.026 3.471 1.00 92.50 117 ILE A C 1
ATOM 941 O O . ILE A 1 117 ? -7.534 -9.883 3.908 1.00 92.50 117 ILE A O 1
ATOM 945 N N . ALA A 1 118 ? -5.359 -10.279 4.276 1.00 92.94 118 ALA A N 1
ATOM 946 C CA . ALA A 1 118 ? -5.481 -10.411 5.725 1.00 92.94 118 ALA A CA 1
ATOM 947 C C . ALA A 1 118 ? -5.984 -9.113 6.382 1.00 92.94 118 ALA A C 1
ATOM 949 O O . ALA A 1 118 ? -6.873 -9.154 7.235 1.00 92.94 118 ALA A O 1
ATOM 950 N N . GLY A 1 119 ? -5.473 -7.954 5.953 1.00 89.00 119 GLY A N 1
ATOM 951 C CA . GLY A 1 119 ? -5.946 -6.643 6.398 1.00 89.00 119 GLY A CA 1
ATOM 952 C C . GLY A 1 119 ? -7.436 -6.444 6.114 1.00 89.00 119 GLY A C 1
ATOM 953 O O . GLY A 1 119 ? -8.194 -6.067 7.013 1.00 89.00 119 GLY A O 1
ATOM 954 N N . TRP A 1 120 ? -7.884 -6.776 4.898 1.00 89.88 120 TRP A N 1
ATOM 955 C CA . TRP A 1 120 ? -9.304 -6.759 4.531 1.00 89.88 120 TRP A CA 1
ATOM 956 C C . TRP A 1 120 ? -10.134 -7.757 5.339 1.00 89.88 120 TRP A C 1
ATOM 958 O O . TRP A 1 120 ? -11.201 -7.389 5.829 1.00 89.88 120 TRP A O 1
ATOM 968 N N . GLY A 1 121 ? -9.635 -8.974 5.560 1.00 87.56 121 GLY A N 1
ATOM 969 C CA . GLY A 1 121 ? -10.284 -9.976 6.407 1.00 87.56 121 GLY A CA 1
ATOM 970 C C . GLY A 1 121 ? -10.519 -9.468 7.832 1.00 87.56 121 GLY A C 1
ATOM 971 O O . GLY A 1 121 ? -11.624 -9.585 8.360 1.00 87.56 121 GLY A O 1
ATOM 972 N N . ILE A 1 122 ? -9.525 -8.803 8.430 1.00 88.31 122 ILE A N 1
ATOM 973 C CA . ILE A 1 122 ? -9.650 -8.186 9.760 1.00 88.31 122 ILE A CA 1
ATOM 974 C C . ILE A 1 122 ? -10.661 -7.037 9.751 1.00 88.31 122 ILE A C 1
ATOM 976 O O . ILE A 1 122 ? -11.428 -6.893 10.706 1.00 88.31 122 ILE A O 1
ATOM 980 N N . LEU A 1 123 ? -10.679 -6.207 8.701 1.00 87.88 123 LEU A N 1
ATOM 981 C CA . LEU A 1 123 ? -11.670 -5.139 8.571 1.00 87.88 123 LEU A CA 1
ATOM 982 C C . LEU A 1 123 ? -13.084 -5.704 8.485 1.00 87.88 123 LEU A C 1
ATOM 984 O O . LEU A 1 123 ? -13.956 -5.231 9.211 1.00 87.88 123 LEU A O 1
ATOM 988 N N . VAL A 1 124 ? -13.304 -6.715 7.644 1.00 86.44 124 VAL A N 1
ATOM 989 C CA . VAL A 1 124 ? -14.601 -7.382 7.507 1.00 86.44 124 VAL A CA 1
ATOM 990 C C . VAL A 1 124 ? -15.007 -8.005 8.836 1.00 86.44 124 VAL A C 1
ATOM 992 O O . VAL A 1 124 ? -16.100 -7.724 9.310 1.00 86.44 124 VAL A O 1
ATOM 995 N N . PHE A 1 125 ? -14.121 -8.739 9.511 1.00 84.25 125 PHE A N 1
ATOM 996 C CA . PHE A 1 125 ? -14.403 -9.314 10.829 1.00 84.25 125 PHE A CA 1
ATOM 997 C C . PHE A 1 125 ? -14.811 -8.239 11.850 1.00 84.25 125 PHE A C 1
ATOM 999 O O . PHE A 1 125 ? -15.828 -8.364 12.526 1.00 84.25 125 PHE A O 1
ATOM 1006 N N . LYS A 1 126 ? -14.068 -7.127 11.923 1.00 82.00 126 LYS A N 1
ATOM 1007 C CA . LYS A 1 126 ? -14.328 -6.048 12.892 1.00 82.00 126 LYS A CA 1
ATOM 1008 C C . LYS A 1 126 ? -15.483 -5.118 12.508 1.00 82.00 126 LYS A C 1
ATOM 1010 O O . LYS A 1 126 ? -15.964 -4.384 13.370 1.00 82.00 126 LYS A O 1
ATOM 1015 N N . ARG A 1 127 ? -15.910 -5.099 11.240 1.00 76.44 127 ARG A N 1
ATOM 1016 C CA . ARG A 1 127 ? -16.966 -4.209 10.715 1.00 76.44 127 ARG A CA 1
ATOM 1017 C C . ARG A 1 127 ? -18.161 -4.922 10.104 1.00 76.44 127 ARG A C 1
ATOM 1019 O O . ARG A 1 127 ? -19.050 -4.246 9.603 1.00 76.44 127 ARG A O 1
ATOM 1026 N N . ARG A 1 128 ? -18.241 -6.249 10.177 1.00 69.88 128 ARG A N 1
ATOM 1027 C CA . ARG A 1 128 ? -19.346 -7.052 9.622 1.00 69.88 128 ARG A CA 1
ATOM 1028 C C . ARG A 1 128 ? -20.734 -6.527 9.992 1.00 69.88 128 ARG A C 1
ATOM 1030 O O . ARG A 1 128 ? -21.622 -6.548 9.154 1.00 69.88 128 ARG A O 1
ATOM 1037 N N . GLY A 1 129 ? -20.901 -5.980 11.199 1.00 62.16 129 GLY A N 1
ATOM 1038 C CA . GLY A 1 129 ? -22.166 -5.399 11.666 1.00 62.16 129 GLY A CA 1
ATOM 1039 C C . GLY A 1 129 ? -22.515 -4.011 11.109 1.00 62.16 129 GLY A C 1
ATOM 1040 O O . GLY A 1 129 ? -23.579 -3.496 11.422 1.00 62.16 129 GLY A O 1
ATOM 1041 N N . SER A 1 130 ? -21.639 -3.381 10.322 1.00 62.56 130 SER A N 1
ATOM 1042 C CA . SER A 1 130 ? -21.881 -2.087 9.666 1.00 62.56 130 SER A CA 1
ATOM 1043 C C . SER A 1 130 ? -21.785 -2.168 8.138 1.00 62.56 130 SER A C 1
ATOM 1045 O O . SER A 1 130 ? -21.698 -1.132 7.482 1.00 62.56 130 SER A O 1
ATOM 1047 N N . ILE A 1 131 ? -21.727 -3.378 7.568 1.00 62.38 131 ILE A N 1
ATOM 1048 C CA . ILE A 1 131 ? -21.688 -3.600 6.120 1.00 62.38 131 ILE A CA 1
ATOM 1049 C C . ILE A 1 131 ? -23.123 -3.895 5.649 1.00 62.38 131 ILE A C 1
ATOM 1051 O O . ILE A 1 131 ? -23.644 -4.964 5.970 1.00 62.38 131 ILE A O 1
ATOM 1055 N N . PRO A 1 132 ? -23.773 -2.987 4.894 1.00 58.16 132 PRO A N 1
ATOM 1056 C CA . PRO A 1 132 ? -25.206 -3.091 4.605 1.00 58.16 132 PRO A CA 1
ATOM 1057 C C . PRO A 1 132 ? -25.574 -4.265 3.683 1.00 58.16 132 PRO A C 1
ATOM 1059 O O . PRO A 1 132 ? -26.723 -4.685 3.662 1.00 58.16 132 PRO A O 1
ATOM 1062 N N . PHE A 1 133 ? -24.604 -4.827 2.960 1.00 71.44 133 PHE A N 1
ATOM 1063 C CA . PHE A 1 133 ? -24.791 -5.928 2.006 1.00 71.44 133 PHE A CA 1
ATOM 1064 C C . PHE A 1 133 ? -24.365 -7.305 2.548 1.00 71.44 133 PHE A C 1
ATOM 1066 O O . PHE A 1 133 ? -24.434 -8.295 1.822 1.00 71.44 133 PHE A O 1
ATOM 1073 N N . LEU A 1 134 ? -23.927 -7.410 3.811 1.00 61.44 134 LEU A N 1
ATOM 1074 C CA . LEU A 1 134 ? -23.596 -8.713 4.394 1.00 61.44 134 LEU A CA 1
ATOM 1075 C C . LEU A 1 134 ? -24.878 -9.455 4.819 1.00 61.44 134 LEU A C 1
ATOM 1077 O O . LEU A 1 134 ? -25.708 -8.849 5.501 1.00 61.44 134 LEU A O 1
ATOM 1081 N N . PRO A 1 135 ? -25.034 -10.760 4.521 1.00 69.12 135 PRO A N 1
ATOM 1082 C CA . PRO A 1 135 ? -26.174 -11.542 4.989 1.00 69.12 135 PRO A CA 1
ATOM 1083 C C . PRO A 1 135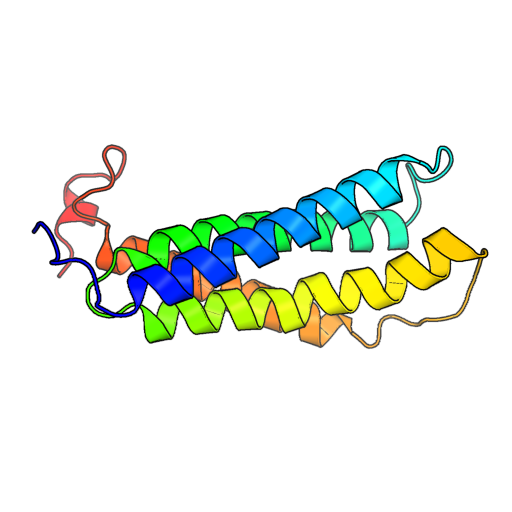 ? -26.309 -11.491 6.522 1.00 69.12 135 PRO A C 1
ATOM 1085 O O . PRO A 1 135 ? -25.291 -11.588 7.217 1.00 69.12 135 PRO A O 1
ATOM 1088 N N . PRO A 1 136 ? -27.532 -11.441 7.089 1.00 66.31 136 PRO A N 1
ATOM 1089 C CA . PRO A 1 136 ? -27.747 -11.301 8.535 1.00 66.31 136 PRO A CA 1
ATOM 1090 C C . PRO A 1 136 ? -27.033 -12.361 9.388 1.00 66.31 136 PRO A C 1
ATOM 1092 O O . PRO A 1 136 ? -26.598 -12.074 10.502 1.00 66.31 136 PRO A O 1
ATOM 1095 N N . LYS A 1 137 ? -26.864 -13.580 8.855 1.00 68.19 137 LYS A N 1
ATOM 1096 C CA . LYS A 1 137 ? -26.123 -14.672 9.511 1.00 68.19 137 LYS A CA 1
ATOM 1097 C C . LYS A 1 137 ? -24.629 -14.362 9.661 1.00 68.19 137 LYS A C 1
ATOM 1099 O O . LYS A 1 137 ? -24.038 -14.683 10.684 1.00 68.19 137 LYS A O 1
ATOM 1104 N N . MET A 1 138 ? -24.030 -13.689 8.678 1.00 61.59 138 MET A N 1
ATOM 1105 C CA . MET A 1 138 ? -22.619 -13.294 8.713 1.00 61.59 138 MET A CA 1
ATOM 1106 C C . MET A 1 138 ? -22.379 -12.037 9.556 1.00 61.59 138 MET A C 1
ATOM 1108 O O . MET A 1 138 ? -21.287 -11.855 10.083 1.00 61.59 138 MET A O 1
ATOM 1112 N N . GLN A 1 139 ? -23.395 -11.189 9.739 1.00 63.38 139 GLN A N 1
ATOM 1113 C CA . GLN A 1 139 ? -23.300 -10.018 10.618 1.00 63.38 139 GLN A CA 1
ATOM 1114 C C . GLN A 1 139 ? -23.180 -10.401 12.108 1.00 63.38 139 GLN A C 1
ATOM 1116 O O . GLN A 1 139 ? -22.642 -9.618 12.890 1.00 63.38 139 GLN A O 1
ATOM 1121 N N . ARG A 1 140 ? -23.665 -11.593 12.500 1.00 61.47 140 ARG A N 1
ATOM 1122 C CA . ARG A 1 140 ? -23.790 -12.049 13.902 1.00 61.47 140 ARG A CA 1
ATOM 1123 C C . ARG A 1 140 ? -22.776 -13.114 14.344 1.00 61.47 140 ARG A C 1
ATOM 1125 O O . ARG A 1 140 ? -22.842 -13.554 15.485 1.00 61.47 140 ARG A O 1
ATOM 1132 N N . LEU A 1 141 ? -21.863 -13.548 13.476 1.00 58.34 141 LEU A N 1
ATOM 1133 C CA . LEU A 1 141 ? -20.843 -14.546 13.826 1.00 58.34 141 LEU A CA 1
ATOM 1134 C C . LEU A 1 141 ? -19.770 -13.919 14.738 1.00 58.34 141 LEU A C 1
ATOM 1136 O O . LEU A 1 141 ? -18.865 -13.275 14.221 1.00 58.34 141 LEU A O 1
ATOM 1140 N N . LEU A 1 142 ? -19.956 -14.080 16.061 1.00 51.03 142 LEU A N 1
ATOM 1141 C CA . LEU A 1 142 ? -19.093 -13.785 17.233 1.00 51.03 142 LEU A CA 1
ATOM 1142 C C . LEU A 1 142 ? -18.069 -12.656 17.103 1.00 51.03 142 LEU A C 1
ATOM 1144 O O . LEU A 1 142 ? -16.966 -12.842 16.533 1.00 51.03 142 LEU A O 1
#

Radius of gyration: 17.34 Å; chains: 1; bounding box: 45×26×46 Å

pLDDT: mean 79.43, std 14.14, range [47.12, 96.5]

Secondary structure (DSSP, 8-state):
--PPPPTTHHHHHHHHHHHHHHHHHHHHHHHT-SS-TT-HHHHHHHHHHHHHHHHHHHHHHHHTSSS-HHHHHHHHHHIIIIIHHHHHHHHHHHHH------STTHHHHHHHHHHHHHHHHHHHHHHGGG-TTS-HHHHT--

Organism: NCBI:txid182087